Protein AF-A0A086Q9K6-F1 (afdb_monomer)

Sequence (135 aa):
MLHSRLFLDDSKYRALHWQTLRSSPSWTQASCSEEEDVQEEEEDEGEEEEEEGEEGEEGEVSEGGRSQWTGDESQEFDEPVFVQFCGDSPATLLAAAQLVEDEVEAVDVNVGCPQGIARRGHYGAFLLNEPELLV

Solvent-accessible surface area (backbone atoms only — not comparable to full-atom values): 9177 Å² total; per-residue (Å²): 122,43,52,18,62,52,47,59,76,31,68,67,54,30,66,74,74,57,86,78,49,70,72,81,61,88,86,64,80,71,89,75,85,88,83,88,86,89,88,86,87,86,85,87,84,89,84,89,90,87,87,90,86,84,89,88,80,82,92,76,78,92,69,80,86,68,80,78,80,76,77,64,94,76,64,86,41,57,78,84,31,71,47,40,32,33,61,73,48,69,70,44,43,52,59,33,48,68,74,42,55,93,73,37,80,44,81,44,74,44,55,65,48,80,49,72,66,27,63,74,66,51,14,15,37,61,48,69,80,44,57,79,82,77,108

Structure (mmCIF, N/CA/C/O backbone):
data_AF-A0A086Q9K6-F1
#
_entry.id   AF-A0A086Q9K6-F1
#
loop_
_atom_site.group_PDB
_atom_site.id
_atom_site.type_symbol
_atom_site.label_atom_id
_atom_site.label_alt_id
_atom_site.label_comp_id
_atom_site.label_asym_id
_atom_site.label_entity_id
_atom_site.label_seq_id
_atom_site.pdbx_PDB_ins_code
_atom_site.Cartn_x
_atom_site.Cartn_y
_atom_site.Cartn_z
_atom_site.occupancy
_atom_site.B_iso_or_equiv
_atom_site.auth_seq_id
_atom_site.auth_comp_id
_atom_site.auth_asym_id
_atom_site.auth_atom_id
_atom_site.pdbx_PDB_model_num
ATOM 1 N N . MET A 1 1 ? 5.098 -1.380 6.381 1.00 90.56 1 MET A N 1
ATOM 2 C CA . MET A 1 1 ? 4.707 -1.624 4.976 1.00 90.56 1 MET A CA 1
ATOM 3 C C . MET A 1 1 ? 3.903 -2.913 4.901 1.00 90.56 1 MET A C 1
ATOM 5 O O . MET A 1 1 ? 4.433 -3.956 5.269 1.00 90.56 1 MET A O 1
ATOM 9 N N . LEU A 1 2 ? 2.658 -2.843 4.437 1.00 97.88 2 LEU A N 1
ATOM 10 C CA . LEU A 1 2 ? 1.747 -3.977 4.277 1.00 97.88 2 LEU A CA 1
ATOM 11 C C . LEU A 1 2 ? 1.644 -4.373 2.804 1.00 97.88 2 LEU A C 1
ATOM 13 O O . LEU A 1 2 ? 1.500 -3.515 1.935 1.00 97.88 2 LEU A O 1
ATOM 17 N N . HIS A 1 3 ? 1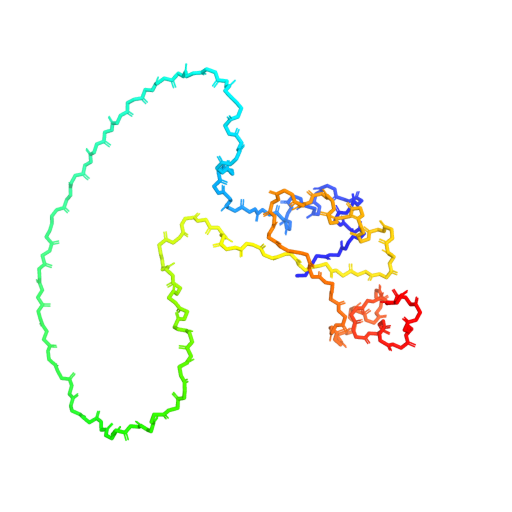.688 -5.667 2.498 1.00 98.06 3 HIS A N 1
ATOM 18 C CA . HIS A 1 3 ? 1.508 -6.117 1.120 1.00 98.06 3 HIS A CA 1
ATOM 19 C C . HIS A 1 3 ? 0.020 -6.105 0.756 1.00 98.06 3 HIS A C 1
ATOM 21 O O . HIS A 1 3 ? -0.732 -6.942 1.246 1.00 98.06 3 HIS A O 1
ATOM 27 N N . SER A 1 4 ? -0.399 -5.213 -0.146 1.00 98.19 4 SER A N 1
ATOM 28 C CA . SER A 1 4 ? -1.812 -4.972 -0.503 1.00 98.19 4 SER A CA 1
ATOM 29 C C . SER A 1 4 ? -2.581 -6.250 -0.847 1.00 98.19 4 SER A C 1
ATOM 31 O O . SER A 1 4 ? -3.649 -6.504 -0.299 1.00 98.19 4 SER A O 1
ATOM 33 N N . ARG A 1 5 ? -2.004 -7.114 -1.692 1.00 98.12 5 ARG A N 1
ATOM 34 C CA . ARG A 1 5 ? -2.622 -8.400 -2.045 1.00 98.12 5 ARG A CA 1
ATOM 35 C C . ARG A 1 5 ? -2.819 -9.341 -0.852 1.00 98.12 5 ARG A C 1
ATOM 37 O O . ARG A 1 5 ? -3.903 -9.888 -0.700 1.00 98.12 5 ARG A O 1
ATOM 44 N N . LEU A 1 6 ? -1.795 -9.536 -0.017 1.00 98.00 6 LEU A N 1
ATOM 45 C CA . LEU A 1 6 ? -1.911 -10.400 1.165 1.00 98.00 6 LEU A CA 1
ATOM 46 C C . LEU A 1 6 ? -2.901 -9.815 2.174 1.00 98.00 6 LEU A C 1
ATOM 48 O O . LEU A 1 6 ? -3.674 -10.549 2.774 1.00 98.00 6 LEU A O 1
ATOM 52 N N . PHE A 1 7 ? -2.909 -8.491 2.312 1.00 98.38 7 PHE A N 1
ATOM 53 C CA . PHE A 1 7 ? -3.828 -7.772 3.183 1.00 98.38 7 PHE A CA 1
ATOM 54 C C . PHE A 1 7 ? -5.300 -7.963 2.788 1.00 98.38 7 PHE A C 1
ATOM 56 O O . PHE A 1 7 ? -6.167 -8.163 3.647 1.00 98.38 7 PHE A O 1
ATOM 63 N N . LEU A 1 8 ? -5.565 -7.938 1.481 1.00 97.69 8 LEU A N 1
ATOM 64 C CA . LEU A 1 8 ? -6.890 -8.145 0.913 1.00 97.69 8 LEU A CA 1
ATOM 65 C C . LEU A 1 8 ? -7.323 -9.618 0.984 1.00 97.69 8 LEU A C 1
ATOM 67 O O . LEU A 1 8 ? -8.404 -9.910 1.494 1.00 97.69 8 LEU A O 1
ATOM 71 N N . ASP A 1 9 ? -6.472 -10.532 0.507 1.00 97.94 9 ASP A N 1
ATOM 72 C CA . ASP A 1 9 ? -6.828 -11.937 0.269 1.00 97.94 9 ASP A CA 1
ATOM 73 C C . ASP A 1 9 ? -6.755 -12.810 1.541 1.00 97.94 9 ASP A C 1
ATOM 75 O O . ASP A 1 9 ? -7.477 -13.805 1.643 1.00 97.94 9 ASP A O 1
ATOM 79 N N . ASP A 1 10 ? -5.896 -12.474 2.513 1.00 98.12 10 ASP A N 1
ATOM 80 C CA . ASP A 1 10 ? -5.642 -13.295 3.703 1.00 98.12 10 ASP A CA 1
ATOM 81 C C . ASP A 1 10 ? -6.033 -12.559 4.996 1.00 98.12 10 ASP A C 1
ATOM 83 O O . ASP A 1 10 ? -5.336 -11.676 5.504 1.00 98.12 10 ASP A O 1
ATOM 87 N N . SER A 1 11 ? -7.162 -12.967 5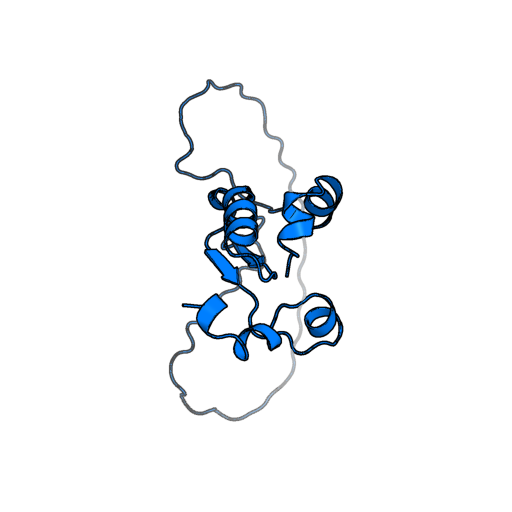.580 1.00 96.12 11 SER A N 1
ATOM 88 C CA . SER A 1 11 ? -7.653 -12.412 6.843 1.00 96.12 11 SER A CA 1
ATOM 89 C C . SER A 1 11 ? -6.728 -12.688 8.030 1.00 96.12 11 SER A C 1
ATOM 91 O O . SER A 1 11 ? -6.690 -11.884 8.960 1.00 96.12 11 SER A O 1
ATOM 93 N N . LYS A 1 12 ? -5.951 -13.780 8.010 1.00 97.56 12 LYS A N 1
ATOM 94 C CA . LYS A 1 12 ? -4.963 -14.066 9.059 1.00 97.56 12 LYS A CA 1
ATOM 95 C C . LYS A 1 12 ? -3.764 -13.142 8.937 1.00 97.56 12 LYS A C 1
ATOM 97 O O . LYS A 1 12 ? -3.290 -12.651 9.956 1.00 97.56 12 LYS A O 1
ATOM 102 N N . TYR A 1 13 ? -3.300 -12.887 7.710 1.00 97.81 13 TYR A N 1
ATOM 103 C CA . TYR A 1 13 ? -2.252 -11.897 7.461 1.00 97.81 13 TYR A CA 1
ATOM 104 C C . TYR A 1 13 ? -2.682 -10.531 7.999 1.00 97.81 13 TYR A C 1
ATOM 106 O O . TYR A 1 13 ? -1.950 -9.913 8.765 1.00 97.81 13 TYR A O 1
ATOM 114 N N . ARG A 1 14 ? -3.904 -10.094 7.677 1.00 96.38 14 ARG A N 1
ATOM 115 C CA . ARG A 1 14 ? -4.444 -8.829 8.183 1.00 96.38 14 ARG A CA 1
ATOM 116 C C . ARG A 1 14 ? -4.499 -8.782 9.710 1.00 96.38 14 ARG A C 1
ATOM 118 O O . ARG A 1 14 ? -3.917 -7.877 10.287 1.00 96.38 14 ARG A O 1
ATOM 125 N N . ALA A 1 15 ? -5.102 -9.776 10.361 1.00 94.75 15 ALA A N 1
ATOM 126 C CA . ALA A 1 15 ? -5.217 -9.804 11.824 1.00 94.75 15 ALA A CA 1
ATOM 127 C C . ALA A 1 15 ? -3.856 -9.822 12.552 1.00 94.75 15 ALA A C 1
ATOM 129 O O . ALA A 1 15 ? -3.735 -9.312 13.666 1.00 94.75 15 ALA A O 1
ATOM 130 N N . LEU A 1 16 ? -2.830 -10.419 11.934 1.00 96.50 16 LEU A N 1
ATOM 131 C CA . LEU A 1 16 ? -1.481 -10.484 12.495 1.00 96.50 16 LEU A CA 1
ATOM 132 C C . LEU A 1 16 ? -0.682 -9.189 12.291 1.00 96.50 16 LEU A C 1
ATOM 134 O O . LEU A 1 16 ? 0.193 -8.884 13.095 1.00 96.50 16 LEU A O 1
ATOM 138 N N . HIS A 1 17 ? -0.934 -8.467 11.197 1.00 95.38 17 HIS A N 1
ATOM 139 C CA . HIS A 1 17 ? -0.104 -7.340 10.763 1.00 95.38 17 HIS A CA 1
ATOM 140 C C . HIS A 1 17 ? -0.776 -5.970 10.885 1.00 95.38 17 HIS A C 1
ATOM 142 O O . HIS A 1 17 ? -0.120 -4.967 10.607 1.00 95.38 17 HIS A O 1
ATOM 148 N N . TRP A 1 18 ? -2.049 -5.912 11.277 1.00 94.94 18 TRP A N 1
ATOM 149 C CA . TRP A 1 18 ? -2.797 -4.668 11.417 1.00 94.94 18 TRP A CA 1
ATOM 150 C C . TRP A 1 18 ? -3.655 -4.654 12.670 1.00 94.94 18 TRP A C 1
ATOM 152 O O . TRP A 1 18 ? -4.569 -5.467 12.814 1.00 94.94 18 TRP A O 1
ATOM 162 N N . GLN A 1 19 ? -3.314 -3.731 13.563 1.00 89.88 19 GLN A N 1
ATOM 163 C CA . GLN A 1 19 ? -4.005 -3.406 14.804 1.00 89.88 19 GLN A CA 1
ATOM 164 C C . GLN A 1 19 ? -3.719 -1.925 15.067 1.00 89.88 19 GLN A C 1
ATOM 166 O O . GLN A 1 19 ? -2.564 -1.514 14.949 1.00 89.88 19 GLN A O 1
ATOM 171 N N . THR A 1 20 ? -4.742 -1.138 15.387 1.00 85.06 20 THR A N 1
ATOM 172 C CA . THR A 1 20 ? -4.589 0.271 15.773 1.00 85.06 20 THR A CA 1
ATOM 173 C C . THR A 1 20 ? -5.167 0.474 17.161 1.00 85.06 20 THR A C 1
ATOM 175 O O . THR A 1 20 ? -6.299 0.054 17.416 1.00 85.06 20 THR A O 1
ATOM 178 N N . LEU A 1 21 ? -4.439 1.157 18.038 1.00 80.88 21 LEU A N 1
ATOM 179 C CA . LEU A 1 21 ? -4.968 1.631 19.312 1.00 80.88 2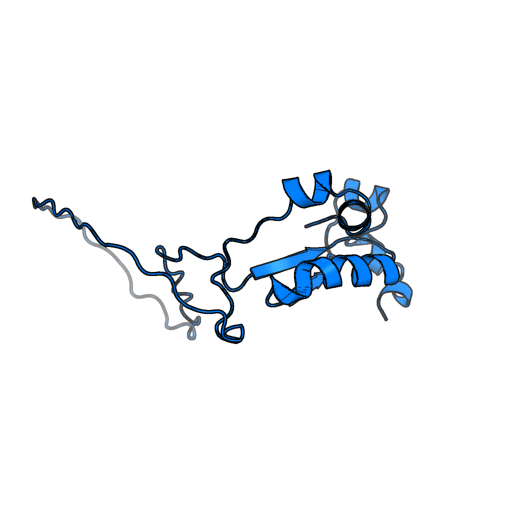1 LEU A CA 1
ATOM 180 C C . LEU A 1 21 ? -5.704 2.951 19.067 1.00 80.88 21 LEU A C 1
ATOM 182 O O . LEU A 1 21 ? -5.188 4.013 19.379 1.00 80.88 21 LEU A O 1
ATOM 186 N N . ARG A 1 22 ? -6.876 2.917 18.423 1.00 69.50 22 ARG A N 1
ATOM 187 C CA . ARG A 1 22 ? -7.673 4.135 18.196 1.00 69.50 22 ARG A CA 1
ATOM 188 C C . ARG A 1 22 ? -8.618 4.408 19.353 1.00 69.50 22 ARG A C 1
ATOM 190 O O . ARG A 1 22 ? -9.269 3.495 19.866 1.00 69.50 22 ARG A O 1
ATOM 197 N N . SER A 1 23 ? -8.752 5.686 19.693 1.00 63.81 23 SER A N 1
ATOM 198 C CA . SER A 1 23 ? -9.898 6.142 20.469 1.00 63.81 23 SER A CA 1
ATOM 199 C C . SER A 1 23 ? -11.143 6.062 19.573 1.00 63.81 23 SER A C 1
ATOM 201 O O . SER A 1 23 ? -11.053 6.178 18.348 1.00 63.81 23 SER A O 1
ATOM 203 N N . SER A 1 24 ? -12.326 5.800 20.137 1.00 58.03 24 SER A N 1
ATOM 204 C CA . SER A 1 24 ? -13.551 5.844 19.321 1.00 58.03 24 SER A CA 1
ATOM 205 C C . SER A 1 24 ? -13.672 7.232 18.673 1.00 58.03 24 SER A C 1
ATOM 207 O O . SER A 1 24 ? -13.542 8.227 19.390 1.00 58.03 24 SER A O 1
ATOM 209 N N . PRO A 1 25 ? -13.926 7.347 17.354 1.00 55.19 25 PRO A N 1
ATOM 210 C CA . PRO A 1 25 ? -13.918 8.645 16.695 1.00 55.19 25 PRO A CA 1
ATOM 211 C C . PRO A 1 25 ? -14.947 9.586 17.326 1.00 55.19 25 PRO A C 1
ATOM 213 O O . PRO A 1 25 ? -16.116 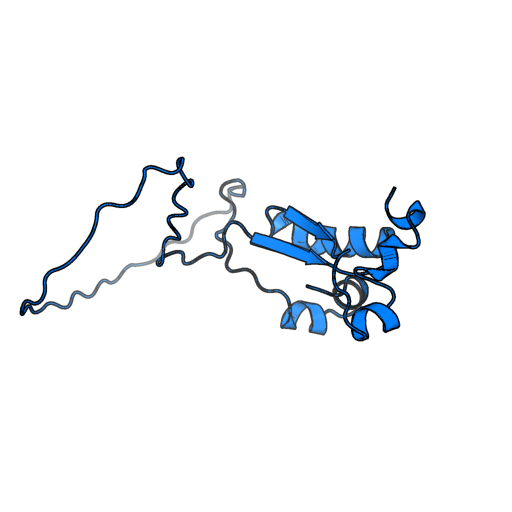9.221 17.469 1.00 55.19 25 PRO A O 1
ATOM 216 N N . SER A 1 26 ? -14.566 10.828 17.626 1.00 47.25 26 SER A N 1
ATOM 217 C CA . SER A 1 26 ? -15.473 11.818 18.237 1.00 47.25 26 SER A CA 1
ATOM 218 C C . SER A 1 26 ? -16.732 12.115 17.402 1.00 47.25 26 SER A C 1
ATOM 220 O O . SER A 1 26 ? -17.743 12.558 17.943 1.00 47.25 26 SER A O 1
ATOM 222 N N . TRP A 1 27 ? -16.724 11.817 16.096 1.00 55.31 27 TRP A N 1
ATOM 223 C CA . TRP A 1 27 ? -17.884 11.967 15.207 1.00 55.31 27 TRP A CA 1
ATOM 224 C C . TRP A 1 27 ? -18.864 10.777 15.229 1.00 55.31 27 TRP A C 1
ATOM 226 O O . TRP A 1 27 ? -19.944 10.875 14.647 1.00 55.31 27 TRP A O 1
ATOM 236 N N . THR A 1 28 ? -18.528 9.671 15.907 1.00 46.50 28 THR A N 1
ATOM 237 C CA . THR A 1 28 ? -19.348 8.441 15.948 1.00 46.50 28 THR A CA 1
ATOM 238 C C . THR A 1 28 ? -20.367 8.368 17.090 1.00 46.50 28 THR A C 1
ATOM 240 O O . THR A 1 28 ? -21.004 7.330 17.255 1.00 46.50 28 THR A O 1
ATOM 243 N N . GLN A 1 29 ? -20.658 9.457 17.817 1.00 42.91 29 GLN A N 1
ATOM 244 C CA . GLN A 1 29 ? -21.853 9.502 18.680 1.00 42.91 29 GLN A CA 1
ATOM 245 C C . GLN A 1 29 ? -23.150 9.634 17.854 1.00 42.91 29 GLN A C 1
ATOM 247 O O . GLN A 1 29 ? -23.879 10.622 17.911 1.00 42.91 29 GLN A O 1
ATOM 252 N N . ALA A 1 30 ? -23.472 8.586 17.097 1.00 39.59 30 ALA A N 1
ATOM 253 C CA . ALA A 1 30 ? -24.852 8.204 16.863 1.00 39.59 30 ALA A CA 1
ATOM 254 C C . ALA A 1 30 ? -25.311 7.422 18.103 1.0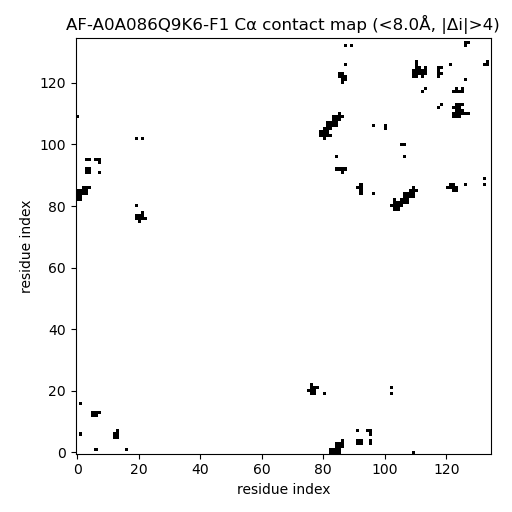0 39.59 30 ALA A C 1
ATOM 256 O O . ALA A 1 30 ? -24.873 6.303 18.354 1.00 39.59 30 ALA A O 1
ATOM 257 N N . SER A 1 31 ? -26.160 8.066 18.900 1.00 39.62 31 SER A N 1
ATOM 258 C CA . SER A 1 31 ? -26.757 7.582 20.145 1.00 39.62 31 SER A CA 1
ATOM 259 C C . SER A 1 31 ? -27.191 6.108 20.100 1.00 39.62 31 SER A C 1
ATOM 261 O O . SER A 1 31 ? -28.149 5.760 19.405 1.00 39.62 31 SER A O 1
ATOM 263 N N . CYS A 1 32 ? -26.555 5.270 20.915 1.00 27.42 32 CYS A N 1
ATOM 264 C CA . CYS A 1 32 ? -27.129 4.025 21.412 1.00 27.42 32 CYS A CA 1
ATOM 265 C C . CYS A 1 32 ? -26.915 4.008 22.930 1.00 27.42 32 CYS A C 1
ATOM 267 O O . CYS A 1 32 ? -25.844 4.366 23.405 1.00 27.42 32 CYS A O 1
ATOM 269 N N . SER A 1 33 ? -27.993 3.731 23.652 1.00 31.98 33 SER A N 1
ATOM 270 C CA . SER A 1 33 ? -28.265 4.082 25.050 1.00 31.98 33 SER A CA 1
ATOM 271 C C . SER A 1 33 ? -27.296 3.510 26.088 1.00 31.98 33 SER A C 1
ATOM 273 O O . SER A 1 33 ? -26.790 2.402 25.927 1.00 31.98 33 SER A O 1
ATOM 275 N N . GLU A 1 34 ? -27.120 4.302 27.149 1.00 36.81 34 GLU A N 1
ATOM 276 C CA . GLU A 1 34 ? -26.266 4.121 28.327 1.00 36.81 34 GLU A CA 1
ATOM 277 C C . GLU A 1 34 ? -26.540 2.830 29.111 1.00 36.81 34 GLU A C 1
ATOM 279 O O . GLU A 1 34 ? -27.696 2.473 29.311 1.00 36.81 34 GLU A O 1
ATOM 284 N N . GLU A 1 35 ? -25.476 2.228 29.649 1.00 35.19 35 GLU A N 1
ATOM 285 C CA . GLU A 1 35 ? -25.500 1.474 30.909 1.00 35.19 35 GLU A CA 1
ATOM 286 C C . GLU A 1 35 ? -24.219 1.865 31.685 1.00 35.19 35 GLU A C 1
ATOM 288 O O . GLU A 1 35 ? -23.103 1.704 31.185 1.00 35.19 35 GLU A O 1
ATOM 293 N N . GLU A 1 36 ? -24.405 2.466 32.862 1.00 31.45 36 GLU A N 1
ATOM 294 C CA . GLU A 1 36 ? -23.381 2.850 33.845 1.00 31.45 36 GLU A CA 1
ATOM 295 C C . GLU A 1 36 ? -22.844 1.609 34.592 1.00 31.45 36 GLU A C 1
ATOM 297 O O . GLU A 1 36 ? -23.605 0.661 34.760 1.00 31.45 36 GLU A O 1
ATOM 302 N N . ASP A 1 37 ? -21.585 1.621 35.072 1.00 26.36 37 ASP A N 1
ATOM 303 C CA . ASP A 1 37 ? -21.261 1.330 36.491 1.00 26.36 37 ASP A CA 1
ATOM 304 C C . ASP A 1 37 ? -19.750 1.480 36.835 1.00 26.36 37 ASP A C 1
ATOM 306 O O . ASP A 1 37 ? -18.891 0.803 36.274 1.00 26.36 37 ASP A O 1
ATOM 310 N N . VAL A 1 38 ? -19.506 2.353 37.824 1.00 30.58 38 VAL A N 1
ATOM 311 C CA . VAL A 1 38 ? -18.596 2.271 38.993 1.00 30.58 38 VAL A CA 1
ATOM 312 C C . VAL A 1 38 ? -17.058 2.351 38.851 1.00 30.58 38 VAL A C 1
ATOM 314 O O . VAL A 1 38 ? -16.380 1.512 38.268 1.00 30.58 38 VAL A O 1
ATOM 317 N N . GLN A 1 39 ? -16.548 3.393 39.525 1.00 28.11 39 GLN A N 1
ATOM 318 C CA . GLN A 1 39 ? -15.168 3.752 39.868 1.00 28.11 39 GLN A CA 1
ATOM 319 C C . GLN A 1 39 ? -14.642 2.943 41.064 1.00 28.11 39 GLN A C 1
ATOM 321 O O . GLN A 1 39 ? -15.419 2.648 41.966 1.00 28.11 39 GLN A O 1
ATOM 326 N N . GLU A 1 40 ? -13.325 2.748 41.153 1.00 32.38 40 GLU A N 1
ATOM 327 C CA . GLU A 1 40 ? -12.605 2.723 42.435 1.00 32.38 40 GLU A CA 1
ATOM 328 C C . GLU A 1 40 ? -11.141 3.157 42.218 1.00 32.38 40 GLU A C 1
ATOM 330 O O . GLU A 1 40 ? -10.471 2.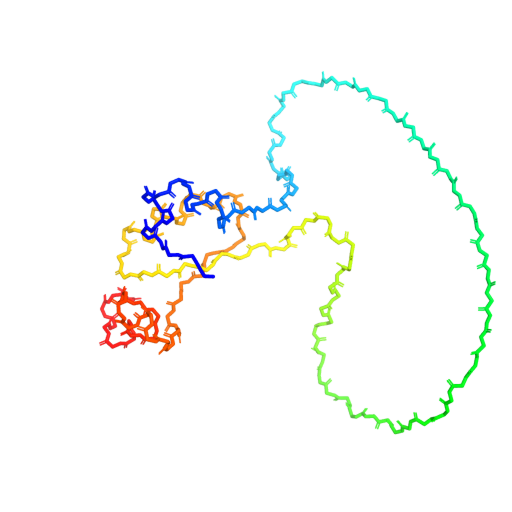704 41.290 1.00 32.38 40 GLU A O 1
ATOM 335 N N . GLU A 1 41 ? -10.709 4.112 43.041 1.00 34.09 41 GLU A N 1
ATOM 336 C CA . GLU A 1 41 ? -9.383 4.736 43.098 1.00 34.09 41 GLU A CA 1
ATOM 337 C C . GLU A 1 41 ? -8.509 3.990 44.111 1.00 34.09 41 GLU A C 1
ATOM 339 O O . GLU A 1 41 ? -9.049 3.556 45.125 1.00 34.09 41 GLU A O 1
ATOM 344 N N . GLU A 1 42 ? -7.186 3.928 43.912 1.00 37.28 42 GLU A N 1
ATOM 345 C CA . GLU A 1 42 ? -6.234 3.809 45.028 1.00 37.28 42 GLU A CA 1
ATOM 346 C C . GLU A 1 42 ? -4.991 4.687 44.797 1.00 37.28 42 GLU A C 1
ATOM 348 O O . GLU A 1 42 ? -4.388 4.698 43.722 1.00 37.28 42 GLU A O 1
ATOM 353 N N . GLU A 1 43 ? -4.676 5.453 45.841 1.00 32.81 43 GLU A N 1
ATOM 354 C CA . GLU A 1 43 ? -3.532 6.341 46.048 1.00 32.81 43 GLU A CA 1
ATOM 355 C C . GLU A 1 43 ? -2.318 5.524 46.538 1.00 32.81 43 GLU A C 1
ATOM 357 O O . GLU A 1 43 ? -2.502 4.579 47.303 1.00 32.81 43 GLU A O 1
ATOM 362 N N . ASP A 1 44 ? -1.084 5.909 46.188 1.00 32.53 44 ASP A N 1
ATOM 363 C CA . ASP A 1 44 ? 0.091 5.573 47.012 1.00 32.53 44 ASP A CA 1
ATOM 364 C C . ASP A 1 44 ? 1.200 6.633 46.875 1.00 32.53 44 ASP A C 1
ATOM 366 O O . ASP A 1 44 ? 1.479 7.141 45.785 1.00 32.53 44 ASP A O 1
ATOM 370 N N . GLU A 1 45 ? 1.776 6.993 48.020 1.00 31.41 45 GLU A N 1
ATOM 371 C CA . GLU A 1 45 ? 2.651 8.140 48.280 1.00 31.41 45 GLU A CA 1
ATOM 372 C C . GLU A 1 45 ? 4.149 7.758 48.327 1.00 31.41 45 GLU A C 1
ATOM 374 O O . GLU A 1 45 ? 4.509 6.646 48.705 1.00 31.41 45 GLU A O 1
ATOM 379 N N . GLY A 1 46 ? 5.022 8.753 48.097 1.00 28.22 46 GLY A N 1
ATOM 380 C CA . GLY A 1 46 ? 6.390 8.825 48.652 1.00 28.22 46 GLY A CA 1
ATOM 381 C C . GLY A 1 46 ? 7.532 8.395 47.714 1.00 28.22 46 GLY A C 1
ATOM 382 O O . GLY A 1 46 ? 7.362 7.503 46.895 1.00 28.22 46 GLY A O 1
ATOM 383 N N . GLU A 1 47 ? 8.750 8.947 47.729 1.00 32.47 47 GLU A N 1
ATOM 384 C CA . GLU A 1 47 ? 9.451 9.977 48.516 1.00 32.47 47 GLU A CA 1
ATOM 385 C C . GLU A 1 47 ? 10.671 10.469 47.682 1.00 32.47 47 GLU A C 1
ATOM 387 O O . GLU A 1 47 ? 11.054 9.849 46.688 1.00 32.47 47 GLU A O 1
ATOM 392 N N . GLU A 1 48 ? 11.249 11.602 48.088 1.00 33.53 48 GLU A N 1
ATOM 393 C CA . GLU A 1 48 ? 12.353 12.370 47.479 1.00 33.53 48 GLU A CA 1
ATOM 394 C C . GLU A 1 48 ? 13.755 11.753 47.715 1.00 33.53 48 GLU A C 1
ATOM 396 O O . GLU A 1 48 ? 13.936 11.003 48.668 1.00 33.53 48 GLU A O 1
ATOM 401 N N . GLU A 1 49 ? 14.758 12.104 46.888 1.00 33.88 49 GLU A N 1
ATOM 402 C CA . GLU A 1 49 ? 16.032 12.737 47.321 1.00 33.88 49 GLU A CA 1
ATOM 403 C C . GLU A 1 49 ? 17.014 13.001 46.149 1.00 33.88 49 GLU A C 1
ATOM 405 O O . GLU A 1 49 ? 16.963 12.381 45.085 1.00 33.88 49 GLU A O 1
ATOM 410 N N . GLU A 1 50 ? 17.871 14.000 46.374 1.00 32.47 50 GLU A N 1
ATOM 411 C CA . GLU A 1 50 ? 18.688 14.800 45.450 1.00 32.47 50 GLU A CA 1
ATOM 412 C C . GLU A 1 50 ? 20.111 14.228 45.200 1.00 32.47 50 GLU A C 1
ATOM 414 O O . GLU A 1 50 ? 20.620 13.457 46.006 1.00 32.47 50 GLU A O 1
ATOM 419 N N . GLU A 1 51 ? 20.786 14.627 44.106 1.00 32.41 51 GLU A N 1
ATOM 420 C CA . GLU A 1 51 ? 21.999 15.489 44.137 1.00 32.41 51 GLU A CA 1
ATOM 421 C C . GLU A 1 51 ? 22.772 15.579 42.788 1.00 32.41 51 GLU A C 1
ATOM 423 O O . GLU A 1 51 ? 23.063 14.592 42.117 1.00 32.41 51 GLU A O 1
ATOM 428 N N . GLU A 1 52 ? 23.063 16.843 42.454 1.00 29.62 52 GLU A N 1
ATOM 429 C CA . GLU A 1 52 ? 24.171 17.559 41.777 1.00 29.62 52 GLU A CA 1
ATOM 430 C C . GLU A 1 52 ? 25.225 16.933 40.817 1.00 29.62 52 GLU A C 1
ATOM 432 O O . GLU A 1 52 ? 25.774 15.852 41.011 1.00 29.62 52 GLU A O 1
ATOM 437 N N . GLY A 1 53 ? 25.635 17.787 39.856 1.00 27.25 53 GLY A N 1
ATOM 438 C CA . GLY A 1 53 ? 26.849 17.728 39.009 1.00 27.25 53 GLY A CA 1
ATOM 439 C C . GLY A 1 53 ? 26.496 17.761 37.510 1.00 27.25 53 GLY A C 1
ATOM 440 O O . GLY A 1 53 ? 25.608 17.035 37.092 1.00 27.25 53 GLY A O 1
ATOM 441 N N . GLU A 1 54 ? 27.073 18.545 36.596 1.00 32.81 54 GLU A N 1
ATOM 442 C CA . GLU A 1 54 ? 28.331 19.296 36.528 1.00 32.81 54 GLU A CA 1
ATOM 443 C C . GLU A 1 54 ? 28.259 20.274 35.317 1.00 32.81 54 GLU A C 1
ATOM 445 O O . GLU A 1 54 ? 27.314 20.246 34.529 1.00 32.81 54 GLU A O 1
ATOM 450 N N . GLU A 1 55 ? 29.250 21.156 35.192 1.00 29.53 5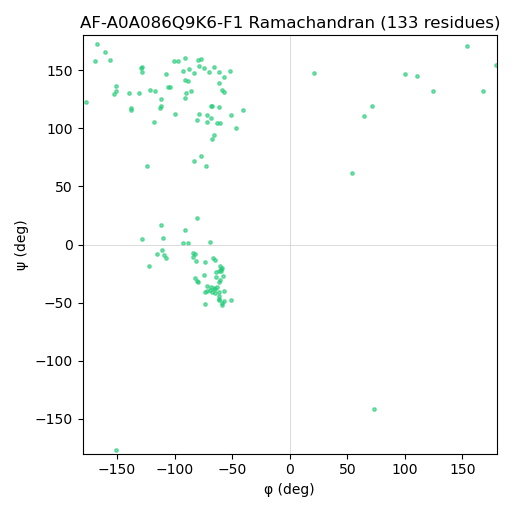5 GLU A N 1
ATOM 451 C CA . GLU A 1 55 ? 29.325 22.333 34.309 1.00 29.53 55 GLU A CA 1
ATOM 452 C C . GLU A 1 55 ? 29.692 22.052 32.826 1.00 29.53 55 GLU A C 1
ATOM 454 O O . GLU A 1 55 ? 30.379 21.082 32.514 1.00 29.53 55 GLU A O 1
ATOM 459 N N . GLY A 1 56 ? 29.345 23.002 31.937 1.00 28.84 56 GLY A N 1
ATOM 460 C CA . GLY A 1 56 ? 29.865 23.162 30.560 1.00 28.84 56 GLY A CA 1
ATOM 461 C C . GLY A 1 56 ? 28.827 22.847 29.467 1.00 28.84 56 GLY A C 1
ATOM 462 O O . GLY A 1 56 ? 28.001 21.968 29.639 1.00 28.84 56 GLY A O 1
ATOM 463 N N . GLU A 1 57 ? 28.752 23.495 28.305 1.00 33.03 57 GLU A N 1
ATOM 464 C CA . GLU A 1 57 ? 29.570 24.519 27.658 1.00 33.03 57 GLU A CA 1
ATOM 465 C C . GLU A 1 57 ? 28.767 25.048 26.431 1.00 33.03 57 GLU A C 1
ATOM 467 O O . GLU A 1 57 ? 27.884 24.364 25.925 1.00 33.03 57 GLU A O 1
ATOM 472 N N . GLU A 1 58 ? 29.098 26.260 25.974 1.00 30.06 58 GLU A N 1
ATOM 473 C CA . GLU A 1 58 ? 28.903 26.817 24.612 1.00 30.06 58 GLU A CA 1
ATOM 474 C C . GLU A 1 58 ? 27.479 27.026 24.051 1.00 30.06 58 GLU A C 1
ATOM 476 O O . GLU A 1 58 ? 26.755 26.116 23.664 1.00 30.06 58 GLU A O 1
ATOM 481 N N . GLY A 1 59 ? 27.105 28.303 23.906 1.00 35.03 59 GLY A N 1
ATOM 482 C CA . GLY A 1 59 ? 25.879 28.716 23.227 1.00 35.03 59 GLY A CA 1
ATOM 483 C C . GLY A 1 59 ? 25.917 28.426 21.726 1.00 35.03 59 GLY A C 1
ATOM 484 O O . GLY A 1 59 ? 26.734 28.990 20.995 1.00 35.03 59 GLY A O 1
ATOM 485 N N . GLU A 1 60 ? 24.980 27.598 21.269 1.00 37.50 60 GLU A N 1
ATOM 486 C CA . GLU A 1 60 ? 24.752 27.314 19.856 1.00 37.50 60 GLU A CA 1
ATOM 487 C C . GLU A 1 60 ? 23.790 28.309 19.187 1.00 37.50 60 GLU A C 1
ATOM 489 O O . GLU A 1 60 ? 22.909 28.932 19.785 1.00 37.50 60 GLU A O 1
ATOM 494 N N . VAL A 1 61 ? 24.039 28.463 17.892 1.00 41.44 61 VAL A N 1
ATOM 495 C CA . VAL A 1 61 ? 23.453 29.393 16.930 1.00 41.44 61 VAL A CA 1
ATOM 496 C C . VAL A 1 61 ? 21.945 29.174 16.779 1.00 41.44 61 VAL A C 1
ATOM 498 O O . VAL A 1 61 ? 21.468 28.049 16.677 1.00 41.44 61 VAL A O 1
ATOM 501 N N . SER A 1 62 ? 21.185 30.269 16.699 1.00 49.59 62 SER A N 1
ATOM 502 C CA . SER A 1 62 ? 19.749 30.244 16.414 1.00 49.59 62 SER A CA 1
ATOM 503 C C . SER A 1 62 ? 19.490 29.779 14.974 1.00 49.59 62 SER A C 1
ATOM 505 O O . SER A 1 62 ? 19.439 30.596 14.050 1.00 49.59 62 SER A O 1
ATOM 507 N N . GLU A 1 63 ? 19.324 28.478 14.767 1.00 48.06 63 GLU A N 1
ATOM 508 C CA . GLU A 1 63 ? 18.733 27.942 13.543 1.00 48.06 63 GLU A CA 1
ATOM 509 C C . GLU A 1 63 ? 17.215 27.791 13.701 1.00 48.06 63 GLU A C 1
ATOM 511 O O . GLU A 1 63 ? 16.694 27.497 14.776 1.00 48.06 63 GLU A O 1
ATOM 516 N N . GLY A 1 64 ? 16.507 28.105 12.614 1.00 48.19 64 GLY A N 1
ATOM 517 C CA . GLY A 1 64 ? 15.070 28.356 12.575 1.00 48.19 64 GLY A CA 1
ATOM 518 C C . GLY A 1 64 ? 14.211 27.269 13.216 1.00 48.19 64 GLY A C 1
ATOM 519 O O . GLY A 1 64 ? 14.545 26.087 13.200 1.00 48.19 64 GLY A O 1
ATOM 520 N N . GLY A 1 65 ? 13.075 27.712 13.761 1.00 45.94 65 GLY A N 1
ATOM 521 C CA . GLY A 1 65 ? 12.127 26.899 14.513 1.00 45.94 65 GLY A CA 1
ATOM 522 C C . GLY A 1 65 ? 11.798 25.581 13.823 1.00 45.94 65 GLY A C 1
ATOM 523 O O . GLY A 1 65 ? 10.955 25.519 12.930 1.00 45.94 65 GLY A O 1
ATOM 524 N N . ARG A 1 66 ? 12.432 24.507 14.295 1.00 54.91 66 ARG A N 1
ATOM 525 C CA . ARG A 1 66 ? 11.863 23.168 14.213 1.00 54.91 66 ARG A CA 1
ATOM 526 C C . ARG A 1 66 ? 10.579 23.248 15.024 1.00 54.91 66 ARG A C 1
ATOM 528 O O . ARG A 1 66 ? 10.640 23.570 16.208 1.00 54.91 66 ARG A O 1
ATOM 535 N N . SER A 1 67 ? 9.427 23.013 14.395 1.00 54.34 67 SER A N 1
ATOM 536 C CA . SER A 1 67 ? 8.211 22.719 15.151 1.00 54.34 67 SER A CA 1
ATOM 537 C C . SER A 1 67 ? 8.584 21.604 16.119 1.00 54.34 67 SER A C 1
ATOM 539 O O . SER A 1 67 ? 8.970 20.516 15.683 1.00 54.34 67 SER A O 1
ATOM 541 N N . GLN A 1 68 ? 8.610 21.929 17.407 1.00 58.28 68 GLN A N 1
ATOM 542 C CA . GLN A 1 68 ? 8.986 20.996 18.448 1.00 58.28 68 GLN A CA 1
ATOM 543 C C . GLN A 1 68 ? 7.942 19.887 18.403 1.00 58.28 68 GLN A C 1
ATOM 545 O O . GLN A 1 68 ? 6.790 20.107 18.762 1.00 58.28 68 GLN A O 1
ATOM 550 N N . TRP A 1 69 ? 8.318 18.733 17.848 1.00 64.25 69 TRP A N 1
ATOM 551 C CA . TRP A 1 69 ? 7.518 17.525 17.957 1.00 64.25 69 TRP A CA 1
ATOM 552 C C . TRP A 1 69 ? 7.542 17.164 19.436 1.00 64.25 69 TRP A C 1
ATOM 554 O O . TRP A 1 69 ? 8.504 16.577 19.930 1.00 64.25 69 TRP A O 1
ATOM 564 N N . THR A 1 70 ? 6.531 17.620 20.163 1.00 57.59 70 THR A N 1
ATOM 565 C CA . THR A 1 70 ? 6.257 17.212 21.534 1.00 57.59 70 THR A CA 1
ATOM 566 C C . THR A 1 70 ? 5.612 15.841 21.426 1.00 57.59 70 THR A C 1
ATOM 568 O O . THR A 1 70 ? 4.391 15.725 21.431 1.00 57.59 70 THR A O 1
ATOM 571 N N . GLY A 1 71 ? 6.427 14.818 21.164 1.00 56.72 71 GLY A N 1
ATOM 572 C CA . GLY A 1 71 ? 5.963 13.441 21.257 1.00 56.72 71 GLY A CA 1
ATOM 573 C C . GLY A 1 71 ? 5.524 13.252 22.696 1.00 56.72 71 GLY A C 1
ATOM 574 O O . GLY A 1 71 ? 6.365 13.259 23.587 1.00 56.72 71 GLY A O 1
ATOM 575 N N . ASP A 1 72 ? 4.218 13.238 22.915 1.00 60.88 72 ASP A N 1
ATOM 576 C CA . ASP A 1 72 ? 3.649 13.050 24.232 1.00 60.88 72 ASP A CA 1
ATOM 577 C C . ASP A 1 72 ? 3.864 11.583 24.610 1.00 60.88 72 ASP A C 1
ATOM 579 O O . ASP A 1 72 ? 3.323 10.681 23.973 1.00 60.88 72 ASP A O 1
ATOM 583 N N . GLU A 1 73 ? 4.721 11.336 25.603 1.00 59.78 73 GLU A N 1
ATOM 584 C CA . GLU A 1 73 ? 5.077 9.982 26.051 1.00 59.78 73 GLU A CA 1
ATOM 585 C C . GLU A 1 73 ? 3.907 9.261 26.755 1.00 59.78 73 GLU A C 1
ATOM 587 O O . GLU A 1 73 ? 4.070 8.128 27.203 1.00 59.78 73 GLU A O 1
ATOM 592 N N . SER A 1 74 ? 2.727 9.895 26.836 1.00 63.75 74 SER A N 1
ATOM 593 C CA . SER A 1 74 ? 1.524 9.382 27.497 1.00 63.75 74 SER A CA 1
ATOM 594 C C . SER A 1 74 ? 0.383 9.000 26.552 1.00 63.75 74 SER A C 1
ATOM 596 O O . SER A 1 74 ? -0.694 8.638 27.024 1.00 63.75 74 SER A O 1
ATOM 598 N N . GLN A 1 75 ? 0.578 9.044 25.228 1.00 63.31 75 GLN A N 1
ATOM 599 C CA . GLN A 1 75 ? -0.508 8.694 24.314 1.00 63.31 75 GLN A CA 1
ATOM 600 C C . GLN A 1 75 ? -0.855 7.202 24.387 1.00 63.31 75 GLN A C 1
ATOM 602 O O . GLN A 1 75 ? -0.129 6.343 23.895 1.00 63.31 75 GLN A O 1
ATOM 607 N N . GLU A 1 76 ? -2.024 6.914 24.959 1.00 77.69 76 GLU A N 1
ATOM 608 C CA . GLU A 1 76 ? -2.654 5.587 24.971 1.00 77.69 76 GLU A CA 1
ATOM 609 C C . GLU A 1 76 ? -3.086 5.118 23.567 1.00 77.69 76 GLU A C 1
ATOM 611 O O . GLU A 1 76 ? -3.445 3.954 23.380 1.00 77.69 76 GLU A O 1
ATOM 616 N N . PHE A 1 77 ? -3.060 6.023 22.582 1.00 82.12 77 PHE A N 1
ATOM 617 C CA . PHE A 1 77 ? -3.599 5.823 21.243 1.00 82.12 77 PHE A CA 1
ATOM 618 C C . PHE A 1 77 ? -2.575 6.161 20.154 1.00 82.12 77 PHE A C 1
ATOM 620 O O . PHE A 1 77 ? -1.784 7.088 20.299 1.00 82.12 77 PHE A O 1
ATOM 627 N N . ASP A 1 78 ? -2.642 5.462 19.021 1.00 81.06 78 ASP A N 1
ATOM 628 C CA . ASP A 1 78 ? -1.674 5.586 17.916 1.00 81.06 78 ASP A CA 1
ATOM 629 C C . ASP A 1 78 ? -1.927 6.807 16.994 1.00 81.06 78 ASP A C 1
ATOM 631 O O . ASP A 1 78 ? -1.537 6.818 15.826 1.00 81.06 78 ASP A O 1
ATOM 635 N N . GLU A 1 79 ? -2.621 7.846 17.462 1.00 85.19 79 GLU A N 1
ATOM 636 C CA . GLU A 1 79 ? -3.117 8.931 16.608 1.00 85.19 79 GLU A CA 1
ATOM 637 C C . GLU A 1 79 ? -2.121 10.106 16.487 1.00 85.19 79 GLU A C 1
ATOM 639 O O . GLU A 1 79 ? -1.746 10.700 17.495 1.00 85.19 79 GLU A O 1
ATOM 644 N N . PRO A 1 80 ? -1.736 10.537 15.264 1.00 89.00 80 PRO A N 1
ATOM 645 C CA . PRO A 1 80 ? -2.265 10.123 13.961 1.00 89.00 80 PRO A CA 1
ATOM 646 C C . PRO A 1 80 ? -1.607 8.854 13.378 1.00 89.00 80 PRO A C 1
ATOM 648 O O . PRO A 1 80 ? -0.385 8.773 13.238 1.00 89.00 80 PRO A O 1
ATOM 651 N N . VAL A 1 81 ? -2.436 7.912 12.907 1.00 91.38 81 VAL A N 1
ATOM 652 C CA . VAL A 1 81 ? -1.983 6.673 12.247 1.00 91.38 81 VAL A CA 1
ATOM 653 C C . VAL A 1 81 ? -1.848 6.876 10.739 1.00 91.38 81 VAL A C 1
ATOM 655 O O . VAL A 1 81 ? -2.794 7.291 10.070 1.00 91.38 81 VAL A O 1
ATOM 658 N N . PHE A 1 82 ? -0.705 6.477 10.181 1.00 95.00 82 PHE A N 1
ATOM 659 C CA . PHE A 1 82 ? -0.475 6.383 8.738 1.00 95.00 82 PHE A CA 1
ATOM 660 C C . PHE A 1 82 ? -0.211 4.926 8.361 1.00 95.00 82 PHE A C 1
ATOM 662 O O . PHE A 1 82 ? 0.634 4.265 8.969 1.00 95.00 82 PHE A O 1
ATOM 669 N N . VAL A 1 83 ? -0.872 4.426 7.318 1.00 97.00 83 VAL A N 1
ATOM 670 C CA . VAL A 1 83 ? -0.604 3.085 6.779 1.00 97.00 83 VAL A CA 1
ATOM 671 C C . VAL A 1 83 ? 0.159 3.181 5.469 1.00 97.00 83 VAL A C 1
ATOM 673 O O . VAL A 1 83 ? -0.188 3.959 4.590 1.00 97.00 83 VAL A O 1
ATOM 676 N N . GLN A 1 84 ? 1.192 2.354 5.311 1.00 98.25 84 GLN A N 1
ATOM 677 C CA . GLN A 1 84 ? 1.938 2.252 4.058 1.00 98.25 84 GLN A CA 1
ATOM 678 C C . GLN A 1 84 ? 1.711 0.887 3.411 1.00 98.25 84 GLN A C 1
ATOM 680 O O . GLN A 1 84 ? 2.139 -0.132 3.965 1.00 98.25 84 GLN A O 1
ATOM 685 N N . PHE A 1 85 ? 1.128 0.863 2.213 1.00 98.50 85 PHE A N 1
ATOM 686 C CA . PHE A 1 85 ? 0.967 -0.348 1.407 1.00 98.50 85 PHE A CA 1
ATOM 687 C C . PHE A 1 85 ? 2.066 -0.502 0.350 1.00 98.50 85 PHE A C 1
ATOM 689 O O . PHE A 1 85 ? 2.698 0.461 -0.073 1.00 98.50 85 PHE A O 1
ATOM 696 N N . CYS A 1 86 ? 2.279 -1.731 -0.116 1.00 98.25 86 CYS A N 1
ATOM 697 C CA . CYS A 1 86 ? 3.025 -2.030 -1.336 1.00 98.25 86 CYS A CA 1
ATOM 698 C C . CYS A 1 86 ? 2.237 -2.955 -2.274 1.00 98.25 86 CYS A C 1
ATOM 700 O O . CYS A 1 86 ? 1.387 -3.742 -1.842 1.00 98.25 86 CYS A O 1
ATOM 702 N N . GLY A 1 87 ? 2.513 -2.849 -3.572 1.00 97.38 87 GLY A N 1
ATOM 703 C CA . GLY A 1 87 ? 1.897 -3.631 -4.645 1.00 97.38 87 GLY A CA 1
ATOM 704 C C . GLY A 1 87 ? 1.941 -2.872 -5.970 1.00 97.38 87 GLY A C 1
ATOM 705 O O . GLY A 1 87 ? 2.293 -1.697 -5.985 1.00 97.38 87 GLY A O 1
ATOM 706 N N . ASP A 1 88 ? 1.578 -3.544 -7.056 1.00 97.12 88 ASP A N 1
ATOM 707 C CA . ASP A 1 88 ? 1.598 -3.037 -8.437 1.00 97.12 88 ASP A CA 1
ATOM 708 C C . ASP A 1 88 ? 0.211 -2.920 -9.084 1.00 97.12 88 ASP A C 1
ATOM 710 O O . ASP A 1 88 ? 0.077 -2.381 -10.176 1.00 97.12 88 ASP A O 1
ATOM 714 N N . SER A 1 89 ? -0.838 -3.421 -8.429 1.00 97.19 89 SER A N 1
ATOM 715 C CA . SER A 1 89 ? -2.212 -3.391 -8.938 1.00 97.19 89 SER A CA 1
ATOM 716 C C . SER A 1 89 ? -2.996 -2.234 -8.305 1.00 97.19 89 SER A C 1
ATOM 718 O O . SER A 1 89 ? -3.318 -2.319 -7.112 1.00 97.19 89 SER A O 1
ATOM 720 N N . PRO A 1 90 ? -3.386 -1.192 -9.073 1.00 96.88 90 PRO A N 1
ATOM 721 C CA . PRO A 1 90 ? -4.173 -0.074 -8.547 1.00 96.88 90 PRO A CA 1
ATOM 722 C C . PRO A 1 90 ? -5.491 -0.524 -7.909 1.00 96.88 90 PRO A C 1
ATOM 724 O O . PRO A 1 90 ? -5.863 -0.052 -6.839 1.00 96.88 90 PRO A O 1
ATOM 727 N N . ALA A 1 91 ? -6.172 -1.499 -8.521 1.00 97.88 91 ALA A N 1
ATOM 728 C CA . ALA A 1 91 ? -7.423 -2.042 -7.995 1.00 97.88 91 ALA A CA 1
ATOM 729 C C . ALA A 1 91 ? -7.227 -2.771 -6.655 1.00 97.88 91 ALA A C 1
ATOM 731 O O . ALA A 1 91 ? -8.061 -2.662 -5.759 1.00 97.88 91 ALA A O 1
ATOM 732 N N . THR A 1 92 ? -6.118 -3.502 -6.501 1.00 98.25 92 THR A N 1
ATOM 733 C CA . THR A 1 92 ? -5.799 -4.208 -5.252 1.00 98.25 92 THR A CA 1
ATOM 734 C C . THR A 1 92 ? -5.391 -3.235 -4.151 1.00 98.25 92 THR A C 1
ATOM 736 O O . THR A 1 92 ? -5.806 -3.415 -3.010 1.00 98.25 92 THR A O 1
ATOM 739 N N . LEU A 1 93 ? -4.614 -2.198 -4.483 1.00 98.19 93 LEU A N 1
ATOM 740 C CA . LEU A 1 93 ? -4.248 -1.134 -3.547 1.00 98.19 93 LEU A CA 1
ATOM 741 C C . LEU A 1 93 ? -5.481 -0.376 -3.049 1.00 98.19 93 LEU A C 1
ATOM 743 O O . LEU A 1 93 ? -5.626 -0.216 -1.842 1.00 98.19 93 LEU A O 1
ATOM 747 N N . LEU A 1 94 ? -6.390 0.015 -3.949 1.00 98.25 94 LEU A N 1
ATOM 748 C CA . LEU A 1 94 ? -7.638 0.686 -3.581 1.00 98.25 94 LEU A CA 1
ATOM 749 C C . LEU A 1 94 ? -8.479 -0.173 -2.630 1.00 98.25 94 LEU A C 1
ATOM 751 O O . LEU A 1 94 ? -8.877 0.299 -1.571 1.00 98.25 94 LEU A O 1
ATOM 755 N N . ALA A 1 95 ? -8.702 -1.444 -2.973 1.00 98.62 95 ALA A N 1
ATOM 756 C CA . ALA A 1 95 ? -9.484 -2.346 -2.133 1.00 98.62 95 ALA A CA 1
ATOM 757 C C . ALA A 1 95 ? -8.832 -2.583 -0.759 1.00 98.62 95 ALA A C 1
ATOM 759 O O . ALA A 1 95 ? -9.536 -2.682 0.238 1.00 98.62 95 ALA A O 1
ATOM 760 N N . ALA A 1 96 ? -7.498 -2.660 -0.688 1.00 98.50 96 ALA A N 1
ATOM 761 C CA . ALA A 1 96 ? -6.783 -2.782 0.582 1.00 98.50 96 ALA A CA 1
ATOM 762 C C . ALA A 1 96 ? -6.866 -1.498 1.426 1.00 98.50 96 ALA A C 1
ATOM 764 O O . ALA A 1 96 ? -7.037 -1.589 2.637 1.00 98.50 96 ALA A O 1
ATOM 765 N N . ALA A 1 97 ? -6.785 -0.322 0.799 1.00 98.25 97 ALA A N 1
ATOM 766 C CA . ALA A 1 97 ? -6.907 0.970 1.470 1.00 98.25 97 ALA A CA 1
ATOM 767 C C . ALA A 1 97 ? -8.306 1.183 2.069 1.00 98.25 97 ALA A C 1
ATOM 769 O O . ALA A 1 97 ? -8.421 1.612 3.211 1.00 98.25 97 ALA A O 1
ATOM 770 N N . GLN A 1 98 ? -9.359 0.798 1.343 1.00 98.38 98 GLN A N 1
ATOM 771 C CA . GLN A 1 98 ? -10.745 0.870 1.825 1.00 98.38 98 GLN A CA 1
ATOM 772 C C . GLN A 1 98 ? -11.003 0.014 3.071 1.00 98.38 98 GLN A C 1
ATOM 774 O O . GLN A 1 98 ? -11.932 0.282 3.818 1.00 98.38 98 GLN A O 1
ATOM 779 N N . LEU A 1 99 ? -10.193 -1.021 3.322 1.00 97.50 99 LEU A N 1
ATOM 780 C 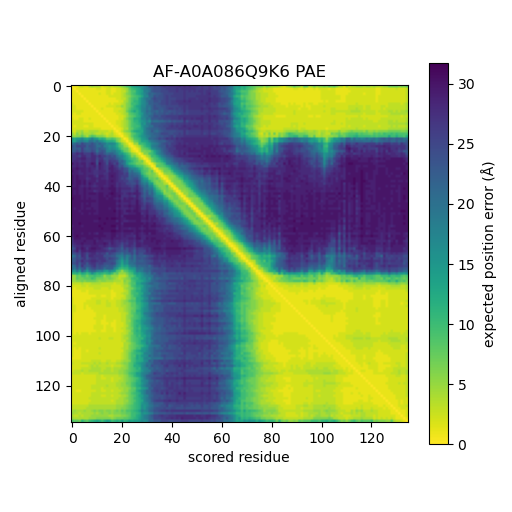CA . LEU A 1 99 ? -10.334 -1.838 4.531 1.00 97.50 99 LEU A CA 1
ATOM 781 C C . LEU A 1 99 ? -9.860 -1.132 5.807 1.00 97.50 99 LEU A C 1
ATOM 783 O O . LEU A 1 99 ? -10.145 -1.647 6.880 1.00 97.50 99 LEU A O 1
ATOM 787 N N . VAL A 1 100 ? -9.116 -0.028 5.688 1.00 95.94 100 VAL A N 1
ATOM 788 C CA . VAL A 1 100 ? -8.499 0.693 6.815 1.00 95.94 100 VAL A CA 1
ATOM 789 C C . VAL A 1 100 ? -8.814 2.190 6.801 1.00 95.94 100 VAL A C 1
ATOM 791 O O . VAL A 1 100 ? -8.271 2.931 7.612 1.00 95.94 100 VAL A O 1
ATOM 794 N N . GLU A 1 101 ? -9.663 2.659 5.879 1.00 95.62 101 GLU A N 1
ATOM 795 C CA . GLU A 1 101 ? -9.908 4.093 5.653 1.00 95.62 101 GLU A CA 1
ATOM 796 C C . GLU A 1 101 ? -10.482 4.813 6.881 1.00 95.62 101 GLU A C 1
ATOM 798 O O . GLU A 1 101 ? -10.136 5.963 7.129 1.00 95.62 101 GLU A O 1
ATOM 803 N N . ASP A 1 102 ? -11.277 4.114 7.695 1.00 93.56 102 ASP A N 1
ATOM 804 C CA . ASP A 1 102 ? -11.846 4.644 8.941 1.00 93.56 102 ASP A CA 1
ATOM 805 C C . ASP A 1 102 ? -10.871 4.577 10.135 1.00 93.56 102 ASP A C 1
ATOM 807 O O . ASP A 1 102 ? -11.153 5.110 11.211 1.00 93.56 102 ASP A O 1
ATOM 811 N N . GLU A 1 103 ? -9.721 3.918 9.970 1.00 92.44 103 GLU A N 1
ATOM 812 C CA . GLU A 1 103 ? -8.732 3.657 11.025 1.00 92.44 103 GLU A CA 1
ATOM 813 C C . GLU A 1 103 ? -7.461 4.513 10.883 1.00 92.44 103 GLU A C 1
ATOM 815 O O . GLU A 1 103 ? -6.644 4.564 11.804 1.00 92.44 103 GLU A O 1
ATOM 820 N N . VAL A 1 104 ? -7.271 5.203 9.753 1.00 94.12 104 VAL A N 1
ATOM 821 C CA . VAL A 1 104 ? -6.030 5.934 9.443 1.00 94.12 104 VAL A CA 1
ATOM 822 C C . VAL A 1 104 ? -6.296 7.371 9.030 1.00 94.12 104 VAL A C 1
ATOM 824 O O . VAL A 1 104 ? -7.339 7.691 8.474 1.00 94.12 104 VAL A O 1
ATOM 827 N N . GLU A 1 105 ? -5.324 8.245 9.277 1.00 95.25 105 GLU A N 1
ATOM 828 C CA . GLU A 1 105 ? -5.355 9.626 8.787 1.00 95.25 105 GLU A CA 1
ATOM 829 C C . GLU A 1 105 ? -4.932 9.702 7.315 1.00 95.25 105 GLU A C 1
ATOM 831 O O . GLU A 1 105 ? -5.411 10.540 6.553 1.00 95.25 105 GLU A O 1
ATOM 836 N N . ALA A 1 106 ? -4.033 8.809 6.888 1.00 96.69 106 ALA A N 1
ATOM 837 C CA . ALA A 1 106 ? -3.630 8.724 5.494 1.00 96.69 106 ALA A CA 1
ATOM 838 C C . ALA A 1 106 ? -3.091 7.347 5.095 1.00 96.69 106 ALA A C 1
ATOM 840 O O . ALA A 1 106 ? -2.594 6.560 5.909 1.00 96.69 106 ALA A O 1
ATOM 841 N N . VAL A 1 107 ? -3.145 7.111 3.784 1.00 97.62 107 VAL A N 1
ATOM 842 C CA . VAL A 1 107 ? -2.597 5.939 3.106 1.00 97.62 107 VAL A CA 1
ATOM 843 C C . VAL A 1 107 ? -1.422 6.368 2.231 1.00 97.62 107 VAL A C 1
ATOM 845 O O . VAL A 1 107 ? -1.566 7.221 1.358 1.00 97.62 107 VAL A O 1
ATOM 848 N N . ASP A 1 108 ? -0.270 5.742 2.442 1.00 98.06 108 ASP A N 1
ATOM 849 C CA . ASP A 1 108 ? 0.946 5.909 1.650 1.00 98.06 108 ASP A CA 1
ATOM 850 C C . ASP A 1 108 ? 1.208 4.674 0.771 1.00 98.06 108 ASP A C 1
ATOM 852 O O . ASP A 1 108 ? 0.937 3.531 1.158 1.00 98.06 108 ASP A O 1
ATOM 856 N N . VAL A 1 109 ? 1.776 4.886 -0.417 1.00 97.38 109 VAL A N 1
ATOM 857 C CA . VAL A 1 109 ? 2.150 3.809 -1.345 1.00 97.38 109 VAL A CA 1
ATOM 858 C C . VAL A 1 109 ? 3.667 3.736 -1.435 1.00 97.38 109 VAL A C 1
ATOM 860 O O . VAL A 1 109 ? 4.339 4.663 -1.883 1.00 97.38 109 VAL A O 1
ATOM 863 N N . ASN A 1 110 ? 4.236 2.592 -1.053 1.00 97.75 110 ASN A N 1
ATOM 864 C CA . ASN A 1 110 ? 5.675 2.405 -1.100 1.00 97.75 110 ASN A CA 1
ATOM 865 C C . ASN A 1 110 ? 6.181 2.276 -2.544 1.00 97.75 110 ASN A C 1
ATOM 867 O O . ASN A 1 110 ? 6.093 1.212 -3.158 1.00 97.75 110 ASN A O 1
ATOM 871 N N . VAL A 1 111 ? 6.817 3.341 -3.023 1.00 97.06 111 VAL A N 1
ATOM 872 C CA . VAL A 1 111 ? 7.512 3.410 -4.322 1.00 97.06 111 VAL A CA 1
ATOM 873 C C . VAL A 1 111 ? 9.033 3.536 -4.167 1.00 97.06 111 VAL A C 1
ATOM 875 O O . VAL A 1 111 ? 9.734 3.923 -5.094 1.00 97.06 111 VAL A O 1
ATOM 878 N N . GLY A 1 112 ? 9.563 3.233 -2.975 1.00 97.06 112 GLY A N 1
ATOM 879 C CA . GLY A 1 112 ? 10.955 3.534 -2.617 1.00 97.06 112 GLY A CA 1
ATOM 880 C C . GLY A 1 112 ? 11.812 2.343 -2.193 1.00 97.06 112 GLY A C 1
ATOM 881 O O . GLY A 1 112 ? 13.034 2.451 -2.219 1.00 97.06 112 GLY A O 1
ATOM 882 N N . CYS A 1 113 ? 11.233 1.201 -1.801 1.00 97.62 113 CYS A N 1
ATOM 883 C CA . CYS A 1 113 ? 12.024 0.084 -1.277 1.00 97.62 113 CYS A CA 1
ATOM 884 C C . CYS A 1 113 ? 12.906 -0.557 -2.370 1.00 97.62 113 CYS A C 1
ATOM 886 O O . CYS A 1 113 ? 12.362 -1.097 -3.337 1.00 97.62 113 CYS A O 1
ATOM 888 N N . PRO A 1 114 ? 14.248 -0.568 -2.223 1.00 97.50 114 PRO A N 1
ATOM 889 C CA . PRO A 1 114 ? 15.157 -1.124 -3.228 1.00 97.50 114 PRO A CA 1
ATOM 890 C C . PRO A 1 114 ? 15.504 -2.601 -2.975 1.00 97.50 114 PRO A C 1
ATOM 892 O O . PRO A 1 114 ? 16.321 -3.191 -3.685 1.00 97.50 114 PRO A O 1
ATOM 895 N N . GLN A 1 115 ? 14.944 -3.212 -1.925 1.00 97.06 115 GLN A N 1
ATOM 896 C CA . GLN A 1 115 ? 15.328 -4.554 -1.494 1.00 97.06 115 GLN A CA 1
ATOM 897 C C . GLN A 1 115 ? 14.961 -5.623 -2.530 1.00 97.06 115 GLN A C 1
ATOM 899 O O . GLN A 1 115 ? 13.974 -5.525 -3.259 1.00 97.06 115 GLN A O 1
ATOM 904 N N . GLY A 1 116 ? 15.714 -6.727 -2.533 1.00 97.25 116 GLY A N 1
ATOM 905 C CA . GLY A 1 116 ? 15.478 -7.836 -3.459 1.00 97.25 116 GLY A CA 1
ATOM 906 C C . GLY A 1 116 ? 14.091 -8.478 -3.334 1.00 97.25 116 GLY A C 1
ATOM 907 O O . GLY A 1 116 ? 13.632 -9.083 -4.301 1.00 97.25 116 GLY A O 1
ATOM 908 N N . ILE A 1 117 ? 13.419 -8.347 -2.182 1.00 96.88 117 ILE A N 1
ATOM 909 C CA . ILE A 1 117 ? 12.035 -8.814 -2.008 1.00 96.88 117 ILE A CA 1
ATOM 910 C C . ILE A 1 117 ? 11.062 -7.988 -2.861 1.00 96.88 117 ILE A C 1
ATOM 912 O O . ILE A 1 117 ? 10.226 -8.570 -3.540 1.00 96.88 117 ILE A O 1
ATOM 916 N N . ALA A 1 118 ? 11.262 -6.667 -2.915 1.00 97.31 118 ALA A N 1
ATOM 917 C CA . ALA A 1 118 ? 10.458 -5.736 -3.700 1.00 97.31 118 ALA A CA 1
ATOM 918 C C . ALA A 1 118 ? 10.676 -5.954 -5.197 1.00 97.31 118 ALA A C 1
ATOM 920 O O . ALA A 1 118 ? 9.727 -5.968 -5.971 1.00 97.31 118 ALA A O 1
ATOM 921 N N . ARG A 1 119 ? 11.915 -6.283 -5.589 1.00 96.75 119 ARG A N 1
ATOM 922 C CA . ARG A 1 119 ? 12.219 -6.695 -6.964 1.00 96.75 119 ARG A CA 1
ATOM 923 C C . ARG A 1 119 ? 11.480 -7.966 -7.373 1.00 96.75 119 ARG A C 1
ATOM 925 O O . ARG A 1 119 ? 10.991 -8.055 -8.489 1.00 96.75 119 ARG A O 1
ATOM 932 N N . ARG A 1 120 ? 11.448 -8.979 -6.498 1.00 96.81 120 ARG A N 1
ATOM 933 C CA . ARG A 1 120 ? 10.776 -10.259 -6.789 1.00 96.81 120 ARG A CA 1
ATOM 934 C C . ARG A 1 120 ? 9.256 -10.137 -6.774 1.00 96.81 120 ARG A C 1
ATOM 936 O O . ARG A 1 120 ? 8.608 -10.839 -7.536 1.00 96.81 120 ARG A O 1
ATOM 943 N N . GLY A 1 121 ? 8.720 -9.304 -5.887 1.00 95.31 121 GLY A N 1
ATOM 944 C CA . GLY A 1 121 ? 7.285 -9.067 -5.746 1.00 95.31 121 GLY A CA 1
ATOM 945 C C . GLY A 1 121 ? 6.738 -7.955 -6.636 1.00 95.31 121 GLY A C 1
ATOM 946 O O . GLY A 1 121 ? 5.551 -7.690 -6.548 1.00 95.31 121 GLY A O 1
ATOM 947 N N . HIS A 1 122 ? 7.583 -7.323 -7.457 1.00 97.19 122 HIS A N 1
ATOM 948 C CA . HIS A 1 122 ? 7.215 -6.220 -8.340 1.00 97.19 122 HIS A CA 1
ATOM 949 C C . HIS A 1 122 ? 6.535 -5.050 -7.600 1.00 97.19 122 HIS A C 1
ATOM 951 O O . HIS A 1 122 ? 5.384 -4.722 -7.828 1.00 97.19 122 HIS A O 1
ATOM 957 N N . TYR A 1 123 ? 7.239 -4.427 -6.656 1.00 97.56 123 TYR A N 1
ATOM 958 C CA . TYR A 1 123 ? 6.773 -3.216 -5.964 1.00 97.56 123 TYR A CA 1
ATOM 959 C C . TYR A 1 123 ? 7.959 -2.345 -5.525 1.00 97.56 123 TYR A C 1
ATOM 961 O O . TYR A 1 123 ? 9.117 -2.679 -5.788 1.00 97.56 123 TYR A O 1
ATOM 969 N N . GLY A 1 124 ? 7.708 -1.236 -4.822 1.00 97.56 124 GLY A N 1
ATOM 970 C CA . GLY A 1 124 ? 8.770 -0.380 -4.289 1.00 97.56 124 GLY A CA 1
ATOM 971 C C . GLY A 1 124 ? 9.466 0.421 -5.388 1.00 97.56 124 GLY A C 1
ATOM 972 O O . GLY A 1 124 ? 8.826 0.862 -6.338 1.00 97.56 124 GLY A O 1
ATOM 973 N N . ALA A 1 125 ? 10.788 0.585 -5.282 1.00 97.75 125 ALA A N 1
ATOM 974 C CA . ALA A 1 125 ? 11.576 1.398 -6.219 1.00 97.75 125 ALA A CA 1
ATOM 975 C C . ALA A 1 125 ? 11.510 0.909 -7.675 1.00 97.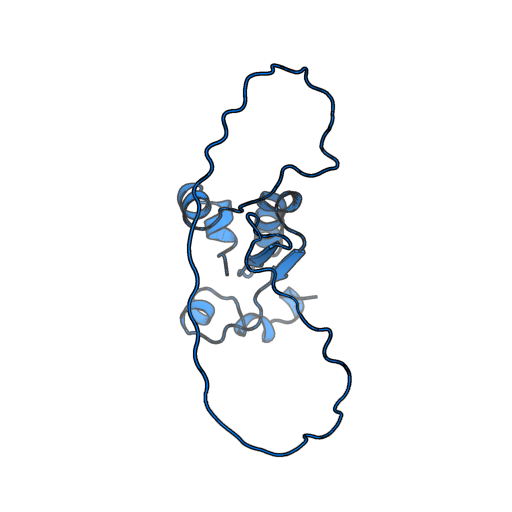75 125 ALA A C 1
ATOM 977 O O . ALA A 1 125 ? 11.845 1.648 -8.597 1.00 97.75 125 ALA A O 1
ATOM 978 N N . PHE A 1 126 ? 11.102 -0.340 -7.895 1.00 97.12 126 PHE A N 1
ATOM 979 C CA . PHE A 1 126 ? 11.053 -0.937 -9.225 1.00 97.12 126 PHE A CA 1
ATOM 980 C C . PHE A 1 126 ? 9.881 -0.414 -10.062 1.00 97.12 126 PHE A C 1
ATOM 982 O O . PHE A 1 126 ? 10.045 -0.324 -11.277 1.00 97.12 126 PHE A O 1
ATOM 989 N N . LEU A 1 127 ? 8.794 0.041 -9.420 1.00 96.88 127 LEU A N 1
ATOM 990 C CA . LEU A 1 127 ? 7.654 0.682 -10.094 1.00 96.88 127 LEU A CA 1
ATOM 991 C C . LEU A 1 127 ? 8.043 2.002 -10.769 1.00 96.88 127 LEU A C 1
ATOM 993 O O . LEU A 1 127 ? 7.418 2.405 -11.740 1.00 96.88 127 LEU A O 1
ATOM 997 N N . LEU A 1 128 ? 9.113 2.662 -10.311 1.00 96.00 128 LEU A N 1
ATOM 998 C CA . LEU A 1 128 ? 9.600 3.908 -10.913 1.00 96.00 128 LEU A CA 1
ATOM 999 C C . LEU A 1 128 ? 10.116 3.726 -12.353 1.00 96.00 128 LEU A C 1
ATOM 1001 O O . LEU A 1 128 ? 10.320 4.718 -13.050 1.00 96.00 128 LEU A O 1
ATOM 1005 N N . ASN A 1 129 ? 10.337 2.485 -12.806 1.00 95.81 129 ASN A N 1
ATOM 1006 C CA . ASN A 1 129 ? 10.686 2.191 -14.201 1.00 95.81 129 ASN A CA 1
ATOM 1007 C C . ASN A 1 129 ? 9.456 2.086 -15.122 1.00 95.81 129 ASN A C 1
ATOM 1009 O O . ASN A 1 129 ? 9.633 2.047 -16.337 1.00 95.81 129 ASN A O 1
ATOM 1013 N N . GLU A 1 130 ? 8.250 2.050 -14.552 1.00 95.50 130 GLU A N 1
ATOM 1014 C CA . GLU A 1 130 ? 6.954 1.895 -15.228 1.00 95.50 130 GLU A CA 1
ATOM 1015 C C . GLU A 1 130 ? 6.045 3.075 -14.836 1.00 95.50 130 GLU A C 1
ATOM 1017 O O . GLU A 1 130 ? 5.079 2.912 -14.086 1.00 95.50 130 GLU A O 1
ATOM 1022 N N . PRO A 1 131 ? 6.376 4.309 -15.267 1.00 92.69 131 PRO A N 1
ATOM 1023 C CA . PRO A 1 131 ? 5.661 5.514 -14.846 1.00 92.69 131 PRO A CA 1
ATOM 1024 C C . PRO A 1 131 ? 4.163 5.475 -15.171 1.00 92.69 131 PRO A C 1
ATOM 1026 O O . PRO A 1 131 ? 3.382 6.088 -14.456 1.00 92.69 131 PRO A O 1
ATOM 1029 N N . GLU A 1 132 ? 3.752 4.736 -16.200 1.00 94.31 132 GLU A N 1
ATOM 1030 C CA . GLU A 1 132 ? 2.356 4.485 -16.564 1.00 94.31 132 GLU A CA 1
ATOM 1031 C C . GLU A 1 132 ? 1.525 3.795 -15.473 1.00 94.31 132 GLU A C 1
ATOM 1033 O O . GLU A 1 132 ? 0.304 3.903 -15.499 1.00 94.31 132 GLU A O 1
ATOM 1038 N N . LEU A 1 133 ? 2.153 3.102 -14.518 1.00 92.38 133 LEU A N 1
ATOM 1039 C CA . LEU A 1 133 ? 1.459 2.524 -13.362 1.00 92.38 133 LEU A CA 1
ATOM 1040 C C . LEU A 1 133 ? 1.208 3.549 -12.246 1.00 92.38 133 LEU A C 1
ATOM 1042 O O . LEU A 1 133 ? 0.440 3.267 -11.327 1.00 92.38 133 LEU A O 1
ATOM 1046 N N . LEU A 1 134 ? 1.863 4.712 -12.301 1.00 89.50 134 LEU A N 1
ATOM 1047 C CA . LEU A 1 134 ? 1.858 5.721 -11.239 1.00 89.50 134 LEU A CA 1
ATOM 1048 C C . LEU A 1 134 ? 1.065 6.988 -11.595 1.00 89.50 134 LEU A C 1
ATOM 1050 O O . LEU A 1 134 ? 0.885 7.833 -10.717 1.00 89.50 134 LEU A O 1
ATOM 1054 N N . VAL A 1 135 ? 0.630 7.146 -12.852 1.00 83.56 135 VAL A N 1
ATOM 1055 C CA . VAL A 1 135 ? -0.016 8.368 -13.378 1.00 83.56 135 VAL A CA 1
ATOM 1056 C C . VAL A 1 135 ? -1.445 8.156 -13.852 1.00 83.56 135 VAL A C 1
ATOM 1058 O O . VAL A 1 135 ? -1.769 7.051 -14.336 1.00 83.56 135 VAL A O 1
#

Nearest PDB structures (foldseek):
  3b0p-assembly1_A  TM=9.705E-01  e=4.315E-04  Thermus thermophilus HB8
  3b0u-assembly2_Y  TM=9.622E-01  e=1.363E-03  Thermus thermophilus HB8
  6eza-assembly2_B  TM=9.724E-01  e=2.506E-03  Homo sapiens
  1vhn-assembly1_A  TM=9.024E-01  e=1.783E-02  Thermotoga maritima

Secondary structure (DSSP, 8-state):
-EEHHHHHH-HHHHHHH----PPPPGGG------------------------------PPP-----------TT-SS-PSPEEEEE-S-HHHHHHHHHTTTTT-SEEEE-----SHHHHHHT-GGGGGG-GGGT-

Foldseek 3Di:
DAELQCLQPPPVSVVVPDDWLDDDDPVPPPDDDDDDDDDDDDDDDDDDDDDDDDDDDDDDDDDDDDPPPPVPPPDSGPPQDEEEYKAQDPVSNVSSCVVCVVPHPYYHYAQADPDVVCVVRVIHVNCVVVCVSVD

Mean predicted aligned error: 15.22 Å

Radius of gyration: 23.57 Å; Cα contacts (8 Å, |Δi|>4): 122; chains: 1; bounding box: 58×44×65 Å

pLDDT: mean 73.92, std 27.43, range [26.36, 98.62]

InterPro domains:
  IPR013785 Aldolase-type TIM barrel [G3DSA:3.20.20.70] (1-135)
  IPR018517 tRNA-dihydrouridine synthase, conserved site [PS01136] (107-125)
  IPR035587 DUS-like, FMN-binding domain [PF01207] (74-134)

Organism: NCBI:txid943118